Protein AF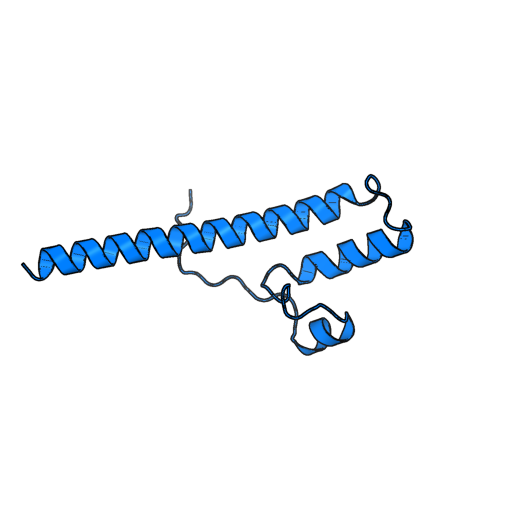-A0A4P9ZMM3-F1 (afdb_monomer)

Structure (mmCIF, N/CA/C/O backbone):
data_AF-A0A4P9ZMM3-F1
#
_entry.id   AF-A0A4P9ZMM3-F1
#
loop_
_atom_site.group_PDB
_atom_site.id
_atom_site.type_symbol
_atom_site.label_atom_id
_atom_site.label_alt_id
_atom_site.label_comp_id
_atom_site.label_asym_id
_atom_site.label_entity_id
_atom_site.label_seq_id
_atom_site.pdbx_PDB_ins_code
_atom_site.Cartn_x
_atom_site.Cartn_y
_atom_site.Cartn_z
_atom_site.occupancy
_atom_site.B_iso_or_equiv
_atom_site.auth_seq_id
_atom_site.auth_comp_id
_atom_site.auth_asym_id
_atom_site.auth_atom_id
_atom_site.pdbx_PDB_model_num
ATOM 1 N N . MET A 1 1 ? -2.696 19.700 15.769 1.00 35.12 1 MET A N 1
ATOM 2 C CA . MET A 1 1 ? -2.508 18.410 15.073 1.00 35.12 1 MET A CA 1
ATOM 3 C C . MET A 1 1 ? -3.886 17.946 14.669 1.00 35.12 1 MET A C 1
ATOM 5 O O . MET A 1 1 ? -4.699 17.737 15.558 1.00 35.12 1 MET A O 1
ATOM 9 N N . LEU A 1 2 ? -4.195 17.958 13.374 1.00 45.81 2 LEU A N 1
ATOM 10 C CA . LEU A 1 2 ? -5.541 17.661 12.892 1.00 45.81 2 LEU A CA 1
ATOM 11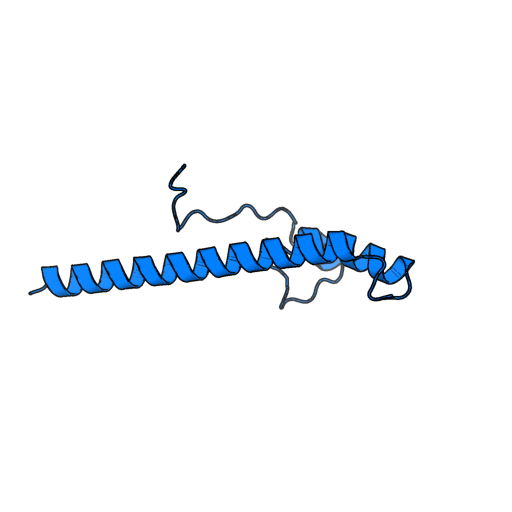 C C . LEU A 1 2 ? -5.892 16.230 13.304 1.00 45.81 2 LEU A C 1
ATOM 13 O O . LEU A 1 2 ? -5.204 15.288 12.920 1.00 45.81 2 LEU A O 1
ATOM 17 N N . ALA A 1 3 ? -6.907 16.091 14.153 1.00 52.00 3 ALA A N 1
ATOM 18 C CA . ALA A 1 3 ? -7.530 14.810 14.426 1.00 52.00 3 ALA A CA 1
ATOM 19 C C . ALA A 1 3 ? -8.300 14.432 13.160 1.00 52.00 3 ALA A C 1
ATOM 21 O O . ALA A 1 3 ? -9.464 14.787 13.007 1.00 52.00 3 ALA A O 1
ATOM 22 N N . GLU A 1 4 ? -7.607 13.829 12.198 1.00 66.81 4 GLU A N 1
ATOM 23 C CA . GLU A 1 4 ? -8.270 13.246 11.041 1.00 66.81 4 GLU A CA 1
ATOM 24 C C . GLU A 1 4 ? -9.173 12.111 11.522 1.00 66.81 4 GLU A C 1
ATOM 26 O O . GLU A 1 4 ? -8.791 11.324 12.396 1.00 66.81 4 GLU A O 1
ATOM 31 N N . ASP A 1 5 ? -10.387 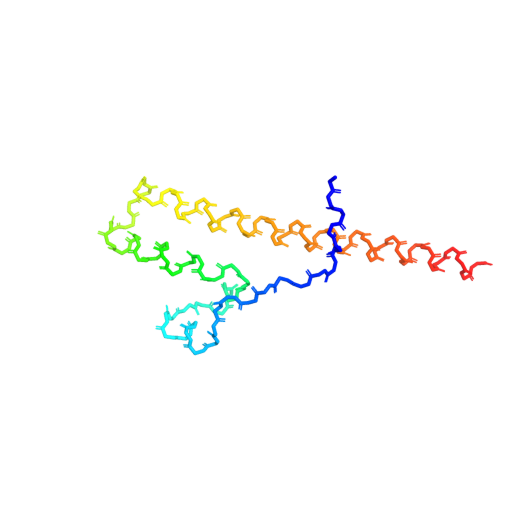12.052 10.976 1.00 67.31 5 ASP A N 1
ATOM 32 C CA . ASP A 1 5 ? -11.365 11.040 11.348 1.00 67.31 5 ASP A CA 1
ATOM 33 C C . ASP A 1 5 ? -10.766 9.639 11.151 1.00 67.31 5 ASP A C 1
ATOM 35 O O . ASP A 1 5 ? -10.381 9.286 10.031 1.00 67.31 5 ASP A O 1
ATOM 39 N N . PRO A 1 6 ? -10.715 8.794 12.199 1.00 67.56 6 PRO A N 1
ATOM 40 C CA . PRO A 1 6 ? -10.058 7.490 12.119 1.00 67.56 6 PRO A CA 1
ATOM 41 C C . PRO A 1 6 ? -10.731 6.547 11.112 1.00 67.56 6 PRO A C 1
ATOM 43 O O . PRO A 1 6 ? -10.120 5.566 10.691 1.00 67.56 6 PRO A O 1
ATOM 46 N N . PHE A 1 7 ? -11.975 6.845 10.730 1.00 75.12 7 PHE A N 1
ATOM 47 C CA . PHE A 1 7 ? -12.783 6.082 9.782 1.00 75.12 7 PHE A CA 1
ATOM 48 C C . PHE A 1 7 ? -12.775 6.652 8.361 1.00 75.12 7 PHE A C 1
ATOM 50 O O . PHE A 1 7 ? -13.419 6.071 7.492 1.00 75.12 7 PHE A O 1
ATOM 57 N N . LYS A 1 8 ? -12.082 7.769 8.102 1.00 84.38 8 LYS A N 1
ATOM 58 C CA . LYS A 1 8 ? -12.028 8.336 6.754 1.00 84.38 8 LYS A CA 1
ATOM 59 C C . LYS A 1 8 ? -11.342 7.346 5.816 1.00 84.38 8 LYS A C 1
ATOM 61 O O . LYS A 1 8 ? -10.186 6.966 6.022 1.00 84.38 8 LYS A O 1
ATOM 66 N N . GLU A 1 9 ? -12.068 6.919 4.790 1.00 81.94 9 GLU A N 1
ATOM 67 C CA . GLU A 1 9 ? -11.517 6.037 3.771 1.00 81.94 9 GLU A CA 1
ATOM 68 C C . GLU A 1 9 ? -10.502 6.805 2.912 1.00 81.94 9 GLU A C 1
ATOM 70 O O . GLU A 1 9 ? -10.765 7.941 2.507 1.00 81.94 9 GLU A O 1
ATOM 75 N N . PRO A 1 10 ? -9.317 6.228 2.659 1.00 85.88 10 PRO A N 1
ATOM 76 C CA . PRO A 1 10 ? -8.344 6.820 1.754 1.00 85.88 10 PRO A CA 1
ATOM 77 C C . PRO A 1 10 ? -8.841 6.748 0.307 1.00 85.88 10 PRO A C 1
ATOM 79 O O . PRO A 1 10 ? -9.610 5.872 -0.081 1.00 85.88 10 PRO A O 1
ATOM 82 N N . GLU A 1 11 ? -8.356 7.663 -0.521 1.00 89.44 11 GLU A N 1
ATOM 83 C CA . GLU A 1 11 ? -8.722 7.711 -1.933 1.00 89.44 11 GLU A CA 1
ATOM 84 C C . GLU A 1 11 ? -7.970 6.635 -2.733 1.00 89.44 11 GLU A C 1
ATOM 86 O O . GLU A 1 11 ? -6.739 6.535 -2.681 1.00 89.44 11 GLU A O 1
ATOM 91 N N . MET A 1 12 ? -8.704 5.835 -3.515 1.00 91.62 12 MET A N 1
ATOM 92 C CA . MET A 1 12 ? -8.107 4.910 -4.483 1.00 91.62 12 MET A CA 1
ATOM 93 C C . MET A 1 12 ? -7.518 5.691 -5.659 1.00 91.62 12 MET A C 1
ATOM 95 O O . MET A 1 12 ? -8.246 6.227 -6.490 1.00 91.62 12 MET A O 1
ATOM 99 N N . LYS A 1 13 ? -6.188 5.699 -5.772 1.00 92.75 13 LYS A N 1
ATOM 100 C CA . LYS A 1 13 ? -5.472 6.411 -6.848 1.00 92.75 13 LYS A CA 1
ATOM 101 C C . LYS A 1 13 ? -5.370 5.639 -8.168 1.00 92.75 13 LYS A C 1
ATOM 103 O O . LYS A 1 13 ? -4.932 6.205 -9.163 1.00 92.75 13 LYS A O 1
ATOM 108 N N . MET A 1 14 ? -5.737 4.356 -8.186 1.00 92.75 14 MET A N 1
ATOM 109 C CA . MET A 1 14 ? -5.638 3.492 -9.367 1.00 92.75 14 MET A CA 1
ATOM 110 C C . MET A 1 14 ? -6.991 2.859 -9.694 1.00 92.75 14 MET A C 1
ATOM 112 O O . MET A 1 14 ? -7.686 2.374 -8.804 1.00 92.75 14 MET A O 1
ATOM 116 N N . THR A 1 15 ? -7.344 2.811 -10.978 1.00 94.75 15 THR A N 1
ATOM 117 C CA . THR A 1 15 ? -8.562 2.131 -11.446 1.00 94.75 15 THR A CA 1
ATOM 118 C C . THR A 1 15 ? -8.368 0.616 -11.549 1.00 94.75 15 THR A C 1
ATOM 120 O O . THR A 1 15 ? -7.260 0.123 -11.768 1.00 94.75 15 THR A O 1
ATOM 123 N N . GLN A 1 16 ? -9.463 -0.149 -11.491 1.00 91.94 16 GLN A N 1
ATOM 124 C CA . GLN A 1 16 ? -9.414 -1.613 -11.613 1.00 91.94 16 GLN A CA 1
ATOM 125 C C . GLN A 1 16 ? -8.806 -2.085 -12.943 1.00 91.94 16 GLN A C 1
ATOM 127 O O . GLN A 1 16 ? -8.070 -3.072 -12.978 1.00 91.94 16 GLN A O 1
ATOM 132 N N . ARG A 1 17 ? -9.088 -1.366 -14.039 1.00 94.12 17 ARG A N 1
ATOM 133 C CA . ARG A 1 17 ? -8.529 -1.662 -15.365 1.00 94.12 17 ARG A CA 1
ATOM 134 C C . ARG A 1 17 ? -7.008 -1.506 -15.371 1.00 94.12 17 ARG A C 1
ATOM 136 O O . ARG A 1 17 ? -6.320 -2.386 -15.876 1.00 94.12 17 ARG A O 1
ATOM 143 N N . GLN A 1 18 ? -6.492 -0.445 -14.750 1.00 93.50 18 GLN A N 1
ATOM 144 C CA . GLN A 1 18 ? -5.051 -0.219 -14.626 1.00 93.50 18 GLN A CA 1
ATOM 145 C C . GLN A 1 18 ? -4.372 -1.294 -13.763 1.00 93.50 18 GLN A C 1
ATOM 147 O O . GLN A 1 18 ? -3.314 -1.795 -14.127 1.00 93.50 18 GLN A O 1
ATOM 152 N N . LEU A 1 19 ? -4.988 -1.716 -12.651 1.00 93.75 19 LEU A N 1
ATOM 153 C CA . LEU A 1 19 ? -4.443 -2.798 -11.814 1.00 93.75 19 LEU A CA 1
ATOM 154 C C . LEU A 1 19 ? -4.320 -4.126 -12.582 1.00 93.75 19 LEU A C 1
ATOM 156 O O . LEU A 1 19 ? -3.370 -4.883 -12.372 1.00 93.75 19 LEU A O 1
ATOM 160 N N . ALA A 1 20 ? -5.273 -4.406 -13.476 1.00 93.06 20 ALA A N 1
ATOM 161 C CA . ALA A 1 20 ? -5.227 -5.570 -14.356 1.00 93.06 20 ALA A CA 1
ATOM 162 C C . ALA A 1 20 ? -4.142 -5.437 -15.439 1.00 93.06 20 ALA A C 1
ATOM 164 O O . ALA A 1 20 ? -3.411 -6.395 -15.682 1.00 93.06 20 ALA A O 1
ATOM 165 N N . GLU A 1 21 ? -3.999 -4.253 -16.038 1.00 94.94 21 GLU A N 1
ATOM 166 C CA . GLU A 1 21 ? -2.981 -3.950 -17.053 1.00 94.94 21 GLU A CA 1
ATO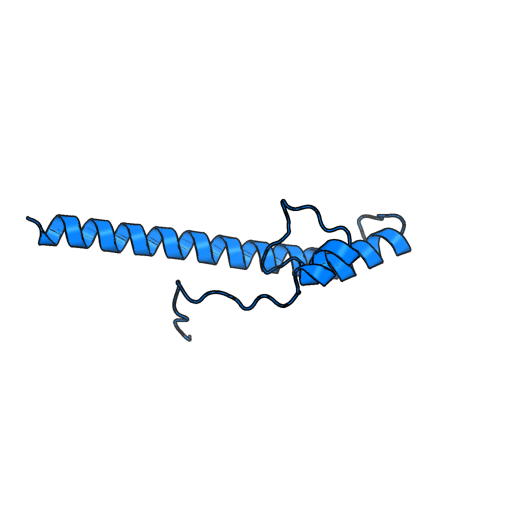M 167 C C . GLU A 1 21 ? -1.554 -4.150 -16.519 1.00 94.94 21 GLU A C 1
ATOM 169 O O . GLU A 1 21 ? -0.742 -4.829 -17.149 1.00 94.94 21 GLU A O 1
ATOM 174 N N . TYR A 1 22 ? -1.282 -3.674 -15.301 1.00 93.50 22 TYR A N 1
ATOM 175 C CA . TYR A 1 22 ? -0.002 -3.886 -14.614 1.00 93.50 22 TYR A CA 1
ATOM 176 C C . TYR A 1 22 ? 0.149 -5.279 -13.982 1.00 93.50 22 TYR A C 1
ATOM 178 O O . TYR A 1 22 ? 1.151 -5.543 -13.317 1.00 93.50 22 TYR A O 1
ATOM 186 N N . ARG A 1 23 ? -0.824 -6.180 -14.183 1.00 92.25 23 ARG A N 1
ATOM 187 C CA . ARG A 1 23 ? -0.844 -7.556 -13.651 1.00 92.25 23 ARG A CA 1
ATOM 188 C C . ARG A 1 23 ? -0.586 -7.621 -12.143 1.00 92.25 23 ARG A C 1
ATOM 190 O O . ARG A 1 23 ? 0.105 -8.516 -11.659 1.00 92.25 23 ARG A O 1
ATOM 197 N N . ILE A 1 24 ? -1.150 -6.677 -11.391 1.00 92.94 24 ILE A N 1
ATOM 198 C CA . ILE A 1 24 ? -0.995 -6.635 -9.936 1.00 92.94 24 ILE A CA 1
ATOM 199 C C . ILE A 1 24 ? -1.800 -7.797 -9.318 1.00 92.94 24 ILE A C 1
ATOM 201 O O . ILE A 1 24 ? -3.002 -7.909 -9.612 1.00 92.94 24 ILE A O 1
ATOM 205 N N . PRO A 1 25 ? -1.187 -8.663 -8.482 1.00 92.69 25 PRO A N 1
ATOM 206 C CA . PRO A 1 25 ? -1.882 -9.760 -7.805 1.00 92.69 25 PRO A CA 1
ATOM 207 C C . PRO A 1 25 ? -3.004 -9.255 -6.900 1.00 92.69 25 PRO A C 1
ATOM 209 O O . PRO A 1 25 ? -2.879 -8.190 -6.302 1.00 92.69 25 PRO A O 1
ATOM 212 N N . LEU A 1 26 ? -4.088 -10.026 -6.770 1.00 91.50 26 LEU A N 1
ATOM 213 C CA . LEU A 1 26 ? -5.274 -9.633 -5.992 1.00 91.50 26 LEU A CA 1
ATOM 214 C C . LEU A 1 26 ? -4.953 -9.293 -4.530 1.00 91.50 26 LEU A C 1
ATOM 216 O O . LEU A 1 26 ? -5.556 -8.383 -3.973 1.00 91.50 26 LEU A O 1
ATOM 220 N N . GLU A 1 27 ? -3.980 -9.983 -3.942 1.00 91.69 27 GLU A N 1
ATOM 221 C CA . GLU A 1 27 ? -3.570 -9.834 -2.541 1.00 91.69 27 GLU A CA 1
ATOM 222 C C . GLU A 1 27 ? -3.034 -8.436 -2.203 1.00 91.69 27 GLU A C 1
ATOM 224 O O . GLU A 1 27 ? -3.127 -8.004 -1.059 1.00 91.69 27 GLU A O 1
ATOM 229 N N . VAL A 1 28 ? -2.494 -7.724 -3.196 1.00 91.75 28 VAL A N 1
ATOM 230 C CA . VAL A 1 28 ? -1.845 -6.411 -3.035 1.00 91.75 28 VAL A CA 1
ATOM 231 C C . VAL A 1 28 ? -2.597 -5.294 -3.770 1.00 91.75 28 VAL A C 1
ATOM 233 O O . VAL A 1 28 ? -2.043 -4.231 -4.040 1.00 91.75 28 VAL A O 1
ATOM 236 N N . ARG A 1 29 ? -3.870 -5.520 -4.129 1.00 93.25 29 ARG A N 1
ATOM 237 C CA . ARG A 1 29 ? -4.754 -4.501 -4.729 1.00 93.25 29 ARG A CA 1
ATOM 238 C C . ARG A 1 29 ? -5.428 -3.646 -3.659 1.00 93.25 29 ARG A C 1
ATOM 240 O O . ARG A 1 29 ? -6.650 -3.617 -3.547 1.00 93.25 29 ARG A O 1
ATOM 247 N N . ASP A 1 30 ? -4.618 -2.959 -2.873 1.00 92.56 30 ASP A N 1
ATOM 248 C CA . ASP A 1 30 ? -5.066 -2.014 -1.854 1.00 92.56 30 ASP A CA 1
ATOM 249 C C . ASP A 1 30 ? -4.892 -0.553 -2.306 1.00 92.56 30 ASP A C 1
ATOM 251 O O . ASP A 1 30 ? -4.507 -0.258 -3.443 1.00 92.56 30 ASP A O 1
ATOM 255 N N . TYR A 1 31 ? -5.159 0.383 -1.393 1.00 93.19 31 TYR A N 1
ATOM 256 C CA . TYR A 1 31 ? -4.974 1.818 -1.613 1.00 93.19 31 TYR A CA 1
ATOM 257 C C . TYR A 1 31 ? -3.524 2.200 -1.953 1.00 93.19 31 TYR A C 1
ATOM 259 O O . TYR A 1 31 ? -3.296 3.238 -2.576 1.00 93.19 31 TYR A O 1
ATOM 267 N N . CYS A 1 32 ? -2.543 1.361 -1.609 1.00 93.69 32 CYS A N 1
ATOM 268 C CA . CYS A 1 32 ? -1.116 1.582 -1.839 1.00 93.69 32 CYS A CA 1
ATOM 269 C C . CYS A 1 32 ? -0.607 0.973 -3.158 1.00 93.69 32 CYS A C 1
ATOM 271 O O . CYS A 1 32 ? 0.537 1.224 -3.543 1.00 93.69 32 CYS A O 1
ATOM 273 N N . ALA A 1 33 ? -1.449 0.248 -3.906 1.00 94.94 33 ALA A N 1
ATOM 274 C CA . ALA A 1 33 ? -1.076 -0.435 -5.150 1.00 94.94 33 ALA A CA 1
ATOM 275 C C . ALA A 1 33 ? -0.471 0.487 -6.230 1.00 94.94 33 ALA A C 1
ATOM 277 O O . ALA A 1 33 ? 0.346 0.049 -7.041 1.00 94.94 33 ALA A O 1
ATOM 278 N N . HIS A 1 34 ? -0.815 1.777 -6.221 1.00 93.94 34 HIS A N 1
ATOM 279 C CA . HIS A 1 34 ? -0.254 2.780 -7.132 1.00 93.94 34 HIS A CA 1
ATOM 280 C C . HIS A 1 34 ? 1.271 2.960 -6.977 1.00 93.94 34 HIS A C 1
ATOM 282 O O . HIS A 1 34 ? 1.946 3.282 -7.952 1.00 93.94 34 HIS A O 1
ATOM 288 N N . LEU A 1 35 ? 1.829 2.709 -5.786 1.00 95.44 35 LEU A N 1
ATOM 289 C CA . LEU A 1 35 ? 3.274 2.775 -5.513 1.00 95.44 35 LEU A CA 1
ATOM 290 C C . LEU A 1 35 ? 4.010 1.490 -5.919 1.00 95.44 35 LEU A C 1
ATOM 292 O O . LEU A 1 35 ? 5.222 1.497 -6.127 1.00 95.44 35 LEU A O 1
ATOM 296 N N . LEU A 1 36 ? 3.285 0.383 -6.086 1.00 94.44 36 LEU A N 1
ATOM 297 C CA . LEU A 1 36 ? 3.876 -0.888 -6.494 1.00 94.44 36 LEU A CA 1
ATOM 298 C C . LEU A 1 36 ? 4.298 -0.877 -7.972 1.00 94.44 36 LEU A C 1
ATOM 300 O O . LEU A 1 36 ? 5.272 -1.529 -8.341 1.00 94.44 36 LEU A O 1
ATOM 304 N N . VAL A 1 37 ? 3.597 -0.111 -8.814 1.00 94.19 37 VAL A N 1
ATOM 305 C CA . VAL A 1 37 ? 3.921 0.059 -10.240 1.00 94.19 37 VAL A CA 1
ATOM 306 C C . VAL A 1 37 ? 5.331 0.641 -10.450 1.00 94.19 37 VAL A C 1
ATOM 308 O O . VAL A 1 37 ? 6.134 -0.023 -11.113 1.00 94.19 37 VAL A O 1
ATOM 311 N N . PRO A 1 38 ? 5.695 1.816 -9.888 1.00 94.62 38 PRO A N 1
ATOM 312 C CA . PRO A 1 38 ? 7.047 2.359 -10.037 1.00 94.62 38 PRO A CA 1
ATOM 313 C C . PRO A 1 38 ? 8.111 1.471 -9.379 1.00 94.62 38 PRO A C 1
ATOM 315 O O . PRO A 1 38 ? 9.183 1.289 -9.955 1.00 94.62 38 PRO A O 1
ATOM 318 N N . LEU A 1 39 ? 7.808 0.840 -8.238 1.00 95.06 39 LEU A N 1
ATOM 319 C CA . LEU A 1 39 ? 8.725 -0.100 -7.588 1.00 95.06 39 LEU A CA 1
ATOM 320 C C . LEU A 1 39 ? 9.035 -1.311 -8.479 1.00 95.06 39 LEU A C 1
ATOM 322 O O . LEU A 1 39 ? 10.195 -1.696 -8.626 1.00 95.06 39 LEU A O 1
ATOM 326 N N . ASN A 1 40 ? 8.016 -1.912 -9.094 1.00 94.38 40 ASN A N 1
ATOM 327 C CA . ASN A 1 40 ? 8.210 -3.043 -9.997 1.00 94.38 40 ASN A CA 1
ATOM 328 C C . ASN A 1 40 ? 8.977 -2.628 -11.251 1.00 94.38 40 ASN A C 1
ATOM 330 O O . ASN A 1 40 ? 9.857 -3.370 -11.677 1.00 94.38 40 ASN A O 1
ATOM 334 N N . ARG A 1 41 ? 8.716 -1.435 -11.796 1.00 94.88 41 ARG A N 1
ATOM 335 C CA . ARG A 1 41 ? 9.501 -0.891 -12.910 1.00 94.88 41 ARG A CA 1
ATOM 336 C C . ARG A 1 41 ? 10.985 -0.771 -12.548 1.00 94.88 41 ARG A C 1
ATOM 338 O O . ARG A 1 41 ? 11.814 -1.354 -13.235 1.00 94.88 41 ARG A O 1
ATOM 345 N N . CYS A 1 42 ? 11.303 -0.132 -11.419 1.00 95.75 42 CYS A N 1
ATOM 346 C CA . CYS A 1 42 ? 12.685 -0.012 -10.942 1.00 95.75 42 CYS A CA 1
ATOM 347 C C . CYS A 1 42 ? 13.354 -1.384 -10.749 1.00 95.75 42 CYS A C 1
ATOM 349 O O . CYS A 1 42 ? 14.517 -1.570 -11.112 1.00 95.75 42 CYS A O 1
ATOM 351 N N . ARG A 1 43 ? 12.616 -2.367 -10.211 1.00 95.44 43 ARG A N 1
ATOM 352 C CA . ARG A 1 43 ? 13.107 -3.739 -10.022 1.00 95.44 43 ARG A CA 1
ATOM 353 C C . ARG A 1 43 ? 13.437 -4.431 -11.340 1.00 95.44 43 ARG A C 1
ATOM 355 O O . ARG A 1 43 ? 14.485 -5.062 -11.415 1.00 95.44 43 ARG A O 1
ATOM 362 N N . TYR A 1 44 ? 12.582 -4.313 -12.355 1.00 95.00 44 TYR A N 1
ATOM 363 C CA . TYR A 1 44 ? 12.862 -4.882 -13.674 1.00 95.00 44 TYR A CA 1
ATOM 364 C C . TYR A 1 44 ? 14.074 -4.214 -14.330 1.00 95.00 44 TYR A C 1
ATOM 366 O O . TYR A 1 44 ? 14.961 -4.922 -14.799 1.00 95.00 44 TYR A O 1
ATOM 374 N N . ASP A 1 45 ? 14.157 -2.882 -14.281 1.00 95.75 45 ASP A N 1
ATOM 375 C CA . ASP A 1 45 ? 15.249 -2.120 -14.902 1.00 95.75 45 ASP A CA 1
ATOM 376 C C . ASP A 1 45 ? 16.618 -2.411 -14.250 1.00 95.75 45 ASP A C 1
ATOM 378 O O . ASP A 1 45 ? 17.649 -2.396 -14.918 1.00 95.75 45 ASP A O 1
ATOM 382 N N . ASN A 1 46 ? 16.635 -2.721 -12.948 1.00 94.69 46 ASN A N 1
ATOM 383 C CA . ASN A 1 46 ? 17.853 -2.985 -12.174 1.00 94.69 46 ASN A CA 1
ATOM 384 C C . ASN A 1 46 ? 18.040 -4.463 -11.796 1.00 94.69 46 ASN A C 1
ATOM 386 O O . ASN A 1 46 ? 18.734 -4.746 -10.821 1.00 94.69 46 ASN A O 1
ATOM 390 N N . PHE A 1 47 ? 17.406 -5.409 -12.495 1.00 93.50 47 PHE A N 1
ATOM 391 C CA . PHE A 1 47 ? 17.555 -6.853 -12.234 1.00 93.50 47 PHE A CA 1
ATOM 392 C C . PHE A 1 47 ? 17.336 -7.259 -10.761 1.00 93.50 47 PHE A C 1
ATOM 394 O O . PHE A 1 47 ? 18.004 -8.149 -10.238 1.00 93.50 47 PHE A O 1
ATOM 401 N N . PHE A 1 48 ? 16.392 -6.604 -10.080 1.00 91.56 48 PHE A N 1
ATOM 402 C CA . PHE A 1 48 ? 16.006 -6.865 -8.689 1.00 91.56 48 PHE A CA 1
ATOM 403 C C . PHE A 1 48 ? 17.141 -6.701 -7.661 1.00 91.56 48 PHE A C 1
ATOM 405 O O . PHE A 1 48 ? 17.091 -7.283 -6.575 1.00 91.56 48 PHE A O 1
ATOM 412 N N . LEU A 1 49 ? 18.144 -5.868 -7.957 1.00 93.44 49 LEU A N 1
ATOM 413 C CA . LEU A 1 49 ? 19.200 -5.544 -6.999 1.00 93.44 49 LEU A CA 1
ATOM 414 C C . LEU A 1 49 ? 18.620 -4.885 -5.736 1.00 93.44 49 LEU A C 1
ATOM 416 O O . LEU A 1 49 ? 17.859 -3.918 -5.786 1.00 93.44 49 LEU A O 1
ATOM 420 N N . ALA A 1 50 ? 19.009 -5.396 -4.566 1.00 88.44 50 ALA A N 1
ATOM 421 C CA . ALA A 1 50 ? 18.407 -5.006 -3.288 1.00 88.44 50 ALA A CA 1
ATOM 422 C C . ALA A 1 50 ? 18.683 -3.545 -2.878 1.00 88.44 50 ALA A C 1
ATOM 424 O O . ALA A 1 50 ? 18.004 -3.009 -2.000 1.00 88.44 50 ALA A O 1
ATOM 425 N N . TRP A 1 51 ? 19.684 -2.896 -3.478 1.00 89.06 51 TRP A N 1
ATOM 426 C CA . TRP A 1 51 ? 20.139 -1.561 -3.084 1.00 89.06 51 TRP A CA 1
ATOM 427 C C . TRP A 1 51 ? 19.707 -0.424 -4.014 1.00 89.06 51 TRP A C 1
ATOM 429 O O . TRP A 1 51 ? 19.828 0.727 -3.602 1.00 89.06 51 TRP A O 1
ATOM 439 N N . THR A 1 52 ? 19.211 -0.707 -5.222 1.00 86.06 52 THR A N 1
ATOM 440 C CA . THR A 1 52 ? 18.971 0.309 -6.267 1.00 86.06 52 THR A CA 1
ATOM 441 C C . THR A 1 52 ? 17.574 0.939 -6.238 1.00 86.06 52 THR A C 1
ATOM 443 O O . THR A 1 52 ? 17.406 2.011 -6.800 1.00 86.06 52 THR A O 1
ATOM 446 N N . CYS A 1 53 ? 16.600 0.348 -5.533 1.00 94.94 53 CYS A N 1
ATOM 447 C CA . CYS A 1 53 ? 15.200 0.822 -5.476 1.00 94.94 53 CYS A CA 1
ATOM 448 C C . CYS A 1 53 ? 14.715 1.074 -4.035 1.00 94.94 53 CYS A C 1
ATOM 450 O O . CYS A 1 53 ? 13.595 0.713 -3.658 1.00 94.94 53 CYS A O 1
ATOM 452 N N . LYS A 1 54 ? 15.602 1.580 -3.164 1.00 94.75 54 LYS A N 1
ATOM 453 C CA . LYS A 1 54 ? 15.307 1.736 -1.726 1.00 94.75 54 LYS A CA 1
ATOM 454 C C . LYS A 1 54 ? 14.216 2.768 -1.460 1.00 94.75 54 LYS A C 1
ATOM 456 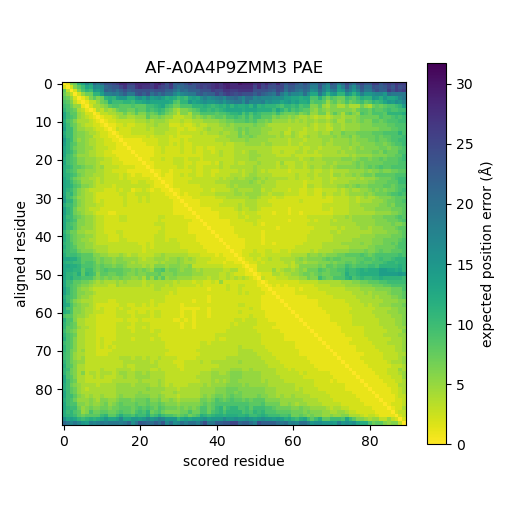O O . LYS A 1 54 ? 13.421 2.562 -0.550 1.00 94.75 54 LYS A O 1
ATOM 461 N N . HIS A 1 55 ? 14.186 3.850 -2.232 1.00 94.88 55 HIS A N 1
ATOM 462 C CA . HIS A 1 55 ? 13.237 4.937 -2.023 1.00 94.88 55 HIS A CA 1
ATOM 463 C C . HIS A 1 55 ? 11.812 4.486 -2.359 1.00 94.88 55 HIS A C 1
ATOM 465 O O . HIS A 1 55 ? 10.923 4.558 -1.523 1.00 94.88 55 HIS A O 1
ATOM 471 N N . GLU A 1 56 ? 11.606 3.921 -3.546 1.00 94.94 56 GLU A N 1
ATOM 472 C CA . GLU A 1 56 ? 10.317 3.394 -4.000 1.00 94.94 56 GLU A CA 1
ATOM 473 C C . GLU A 1 56 ? 9.818 2.273 -3.086 1.00 94.94 56 GLU A C 1
ATOM 475 O O . GLU A 1 56 ? 8.624 2.176 -2.801 1.00 94.94 56 GLU A O 1
ATOM 480 N N . LYS A 1 57 ? 10.741 1.438 -2.592 1.00 95.38 57 LYS A N 1
ATOM 481 C CA . LYS A 1 57 ? 10.427 0.406 -1.605 1.00 95.38 57 LYS A CA 1
ATOM 482 C C . LYS A 1 57 ? 9.937 1.026 -0.295 1.00 95.38 57 LYS A C 1
ATOM 484 O O . LYS A 1 57 ? 8.894 0.614 0.201 1.00 95.38 57 LYS A O 1
ATOM 489 N N . HIS A 1 58 ? 10.670 2.001 0.239 1.00 96.12 58 HIS A N 1
ATOM 490 C CA . HIS A 1 58 ? 10.320 2.663 1.492 1.00 96.12 58 HIS A CA 1
ATOM 491 C C . HIS A 1 58 ? 8.977 3.395 1.396 1.00 96.12 58 HIS A C 1
ATOM 493 O O . HIS A 1 58 ? 8.157 3.267 2.296 1.00 96.12 58 HIS A O 1
ATOM 499 N N . GLU A 1 59 ? 8.707 4.094 0.293 1.00 96.25 59 GLU A N 1
ATOM 500 C CA . GLU A 1 59 ? 7.422 4.770 0.071 1.00 96.25 59 GLU A CA 1
ATOM 501 C C . GLU A 1 59 ? 6.244 3.786 0.078 1.00 96.25 59 GLU A C 1
ATOM 503 O O . GLU A 1 59 ? 5.220 4.024 0.724 1.00 96.25 59 GLU A O 1
ATOM 508 N N . TYR A 1 60 ? 6.397 2.642 -0.597 1.00 95.44 60 TYR A N 1
ATOM 509 C CA . TYR A 1 60 ? 5.389 1.585 -0.579 1.00 95.44 60 TYR A CA 1
ATOM 510 C C . TYR A 1 60 ? 5.178 1.018 0.835 1.00 95.44 60 TYR A C 1
ATOM 512 O O . TYR A 1 60 ? 4.039 0.891 1.287 1.00 95.44 60 TYR A O 1
ATOM 520 N N . GLU A 1 61 ? 6.260 0.721 1.558 1.00 95.56 61 GLU A N 1
ATOM 521 C CA . GLU A 1 61 ? 6.209 0.193 2.928 1.00 95.56 61 GLU A CA 1
ATOM 522 C C . GLU A 1 61 ? 5.592 1.190 3.917 1.00 95.56 61 GLU A C 1
ATOM 524 O O . GLU A 1 61 ? 4.782 0.803 4.761 1.00 95.56 61 GLU A O 1
ATOM 529 N N . LEU A 1 62 ? 5.910 2.477 3.782 1.00 95.88 62 LEU A N 1
ATOM 530 C CA . LEU A 1 62 ? 5.343 3.546 4.595 1.00 95.88 62 LEU A CA 1
ATOM 531 C C . LEU A 1 62 ? 3.833 3.674 4.366 1.00 95.88 62 LEU A C 1
ATOM 533 O O . LEU A 1 62 ? 3.069 3.766 5.328 1.00 95.88 62 LEU A O 1
ATOM 537 N N . CYS A 1 63 ? 3.384 3.622 3.110 1.00 94.62 63 CYS A N 1
ATOM 538 C CA . CYS A 1 63 ? 1.957 3.630 2.790 1.00 94.62 63 CYS A CA 1
ATOM 539 C C . CYS A 1 63 ? 1.228 2.450 3.450 1.00 94.62 63 CYS A C 1
ATOM 541 O O . CYS A 1 63 ? 0.211 2.642 4.120 1.00 94.62 63 CYS A O 1
ATOM 543 N N . GLN A 1 64 ? 1.785 1.242 3.326 1.00 94.25 64 GLN A N 1
ATOM 544 C CA . GLN A 1 64 ? 1.226 0.032 3.933 1.00 94.25 64 GLN A CA 1
ATOM 545 C C . GLN A 1 64 ? 1.167 0.122 5.458 1.00 94.25 64 GLN A C 1
ATOM 547 O O . GLN A 1 64 ? 0.173 -0.257 6.082 1.00 94.25 64 GLN A O 1
ATOM 552 N N . HIS A 1 65 ? 2.220 0.664 6.070 1.00 95.00 65 HIS A N 1
ATOM 553 C CA . HIS A 1 65 ? 2.269 0.884 7.506 1.00 95.00 65 HIS A CA 1
ATOM 554 C C . HIS A 1 65 ? 1.175 1.855 7.964 1.00 95.00 65 HIS A C 1
ATOM 556 O O . HIS A 1 65 ? 0.456 1.574 8.924 1.00 95.00 65 HIS A O 1
ATOM 562 N N . ASN A 1 66 ? 0.996 2.965 7.249 1.00 92.94 66 ASN A N 1
ATOM 563 C CA . ASN A 1 66 ? -0.032 3.954 7.563 1.00 92.94 66 ASN A CA 1
ATOM 564 C C . ASN A 1 66 ? -1.447 3.370 7.419 1.00 92.94 66 ASN A C 1
ATOM 566 O O . ASN A 1 66 ? -2.296 3.591 8.285 1.00 92.94 66 ASN A O 1
ATOM 570 N N . ASP A 1 67 ? -1.700 2.569 6.380 1.00 92.12 67 ASP A N 1
ATOM 571 C CA . ASP A 1 67 ? -2.974 1.864 6.204 1.00 92.12 67 ASP A CA 1
ATOM 572 C C . ASP A 1 67 ? -3.242 0.856 7.334 1.00 92.12 67 ASP A C 1
ATOM 574 O O . ASP A 1 67 ? -4.344 0.801 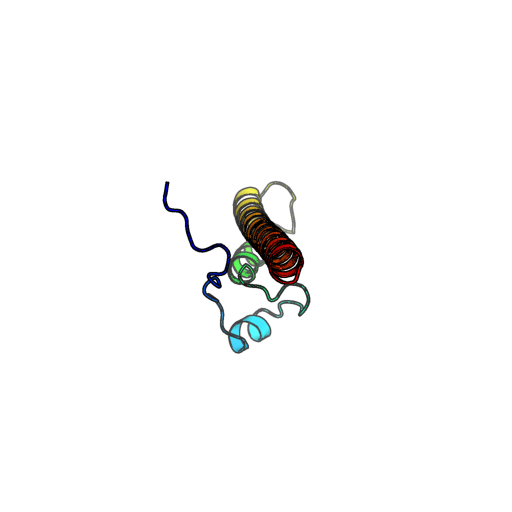7.893 1.00 92.12 67 ASP A O 1
ATOM 578 N N . PHE A 1 68 ? -2.219 0.096 7.729 1.00 92.88 68 PHE A N 1
ATOM 579 C CA . PHE A 1 68 ? -2.304 -0.816 8.863 1.00 92.88 68 PHE A CA 1
ATOM 580 C C . PHE A 1 68 ? -2.634 -0.069 10.161 1.00 92.88 68 PHE A C 1
ATOM 582 O O . PHE A 1 68 ? -3.560 -0.453 10.880 1.00 92.88 68 PHE A O 1
ATOM 589 N N . MET A 1 69 ? -1.934 1.032 10.444 1.00 92.94 69 MET A N 1
ATOM 590 C CA . MET A 1 69 ? -2.175 1.842 11.638 1.00 92.94 69 MET A CA 1
ATOM 591 C C . MET A 1 69 ? -3.575 2.464 11.639 1.00 92.94 69 MET A C 1
ATOM 593 O O . MET A 1 69 ? -4.234 2.463 12.685 1.00 92.94 69 MET A O 1
ATOM 597 N N . ARG A 1 70 ? -4.092 2.887 10.475 1.00 90.56 70 ARG A N 1
ATOM 598 C CA . ARG A 1 70 ? -5.495 3.309 10.327 1.00 90.56 70 ARG A CA 1
ATOM 599 C C . ARG A 1 70 ? -6.449 2.190 10.746 1.00 90.56 70 ARG A C 1
ATOM 601 O O . ARG A 1 70 ? -7.311 2.404 11.596 1.00 90.56 70 ARG A O 1
ATOM 608 N N . ARG A 1 71 ? -6.263 0.969 10.229 1.00 91.69 71 ARG A N 1
ATOM 609 C CA . ARG A 1 71 ? -7.095 -0.200 10.581 1.00 91.69 71 ARG A CA 1
ATOM 610 C C . ARG A 1 71 ? -7.015 -0.568 12.064 1.00 91.69 71 ARG A C 1
ATOM 612 O O . ARG A 1 71 ? -8.036 -0.905 12.669 1.00 91.69 71 ARG A O 1
ATOM 619 N N . VAL A 1 72 ? -5.835 -0.468 12.673 1.00 93.62 72 VAL A N 1
ATOM 620 C CA . VAL A 1 72 ? -5.653 -0.678 14.118 1.00 93.62 72 VAL A CA 1
ATOM 621 C C . VAL A 1 72 ? -6.439 0.357 14.923 1.00 93.62 72 VAL A C 1
ATOM 623 O O . VAL A 1 72 ? -7.133 -0.014 15.873 1.00 93.62 72 VAL A O 1
ATOM 626 N N . ASN A 1 73 ? -6.374 1.631 14.540 1.00 91.31 73 ASN A N 1
ATOM 627 C CA . ASN A 1 73 ? -7.101 2.704 15.216 1.00 91.31 73 ASN A CA 1
ATOM 628 C C . ASN A 1 73 ? -8.621 2.548 15.058 1.00 91.31 73 ASN A C 1
ATOM 630 O O . ASN A 1 73 ? -9.331 2.610 16.059 1.00 91.31 73 ASN A O 1
ATOM 634 N N . MET A 1 74 ? -9.114 2.198 13.863 1.00 91.00 74 MET A N 1
ATOM 635 C CA . MET A 1 74 ? -10.533 1.869 13.650 1.00 91.00 74 MET A CA 1
ATOM 636 C C . MET A 1 74 ? -11.009 0.740 14.574 1.00 91.00 74 MET A C 1
ATOM 638 O O . MET A 1 74 ? -12.077 0.828 15.181 1.00 91.00 74 MET A O 1
ATOM 642 N N . LYS A 1 75 ? -10.204 -0.319 14.735 1.00 93.38 75 LYS A N 1
ATOM 643 C CA . LYS A 1 75 ? -10.532 -1.437 15.632 1.00 93.38 75 LYS A CA 1
ATOM 644 C C . LYS A 1 75 ? -10.549 -1.014 17.105 1.00 93.38 75 LYS A C 1
ATOM 646 O O . LYS A 1 75 ? -11.401 -1.485 17.860 1.00 93.38 75 LYS A O 1
ATOM 651 N N . LYS A 1 76 ? -9.621 -0.147 17.523 1.00 93.81 76 LYS A N 1
ATOM 652 C CA . LYS A 1 76 ? -9.574 0.403 18.889 1.00 93.81 76 LYS A CA 1
ATOM 653 C C . LYS A 1 76 ? -10.813 1.243 19.194 1.00 93.81 76 LYS A C 1
ATOM 655 O O . LYS A 1 76 ? -11.446 1.000 20.221 1.00 93.81 76 LYS A O 1
ATOM 660 N N . GLU A 1 77 ? -11.188 2.152 18.296 1.00 92.12 77 GLU A N 1
ATOM 661 C CA . GLU A 1 77 ? -12.378 2.991 18.471 1.00 92.12 77 GLU A CA 1
ATOM 662 C C . GLU A 1 77 ? -13.664 2.161 18.453 1.00 92.12 77 GLU A C 1
ATOM 664 O O . GLU A 1 77 ? -14.494 2.311 19.347 1.00 92.12 77 GLU A O 1
ATOM 669 N N . LYS A 1 78 ? -13.795 1.184 17.543 1.00 92.56 78 LYS A N 1
ATOM 670 C CA . LYS A 1 78 ? -14.932 0.248 17.556 1.00 92.56 78 LYS A CA 1
ATOM 671 C C . LYS A 1 78 ? -15.069 -0.462 18.908 1.00 92.56 78 LYS A C 1
ATOM 673 O O . LYS A 1 78 ? -16.149 -0.472 19.490 1.00 92.56 78 LYS A O 1
ATOM 678 N N . LYS A 1 79 ? -13.964 -0.981 19.453 1.00 95.00 79 LYS A N 1
ATOM 679 C CA . LYS A 1 79 ? -13.948 -1.645 20.766 1.00 95.00 79 LYS A CA 1
ATOM 680 C C . LYS A 1 79 ? -14.300 -0.691 21.913 1.00 95.00 79 LYS A C 1
ATOM 682 O O . LYS A 1 79 ? -14.891 -1.110 22.906 1.00 95.00 79 LYS A O 1
ATOM 687 N N . ARG A 1 80 ? -13.913 0.584 21.818 1.00 93.81 80 ARG A N 1
ATOM 688 C CA . ARG A 1 80 ? -14.281 1.619 22.794 1.00 93.81 80 ARG A CA 1
ATOM 689 C C . ARG A 1 80 ? -15.785 1.886 22.766 1.00 93.81 80 ARG A C 1
ATOM 691 O O . ARG A 1 80 ? -16.389 1.898 23.833 1.00 93.81 80 ARG A O 1
ATOM 698 N N . LEU A 1 81 ? -16.371 2.029 21.577 1.00 93.44 81 LEU A N 1
ATOM 699 C CA . LEU A 1 81 ? -17.813 2.220 21.400 1.00 93.44 81 LEU A CA 1
ATOM 700 C C . LEU A 1 81 ? -18.606 1.006 21.900 1.00 93.44 81 LEU A C 1
ATOM 702 O O . LEU A 1 81 ? -19.585 1.176 22.612 1.00 93.44 81 LEU A O 1
ATOM 706 N N . GLU A 1 82 ? -18.160 -0.219 21.607 1.00 95.38 82 GLU A N 1
ATOM 707 C CA . GLU A 1 82 ? -18.777 -1.452 22.131 1.00 95.38 82 GLU A CA 1
ATOM 708 C C . GLU A 1 82 ? -18.769 -1.491 23.667 1.00 95.38 82 GLU A C 1
ATOM 710 O O . GLU A 1 82 ? -19.771 -1.829 24.289 1.00 95.38 82 GLU A O 1
ATOM 715 N N . ARG A 1 83 ? -17.656 -1.090 24.296 1.00 95.06 83 ARG A N 1
ATOM 716 C CA . ARG A 1 83 ? -17.551 -0.996 25.761 1.00 95.06 83 ARG A CA 1
ATOM 717 C C . ARG A 1 83 ? -18.434 0.095 26.360 1.00 95.06 83 ARG A C 1
ATOM 719 O O . ARG A 1 83 ? -18.833 -0.055 27.506 1.00 95.06 83 ARG A O 1
ATOM 726 N N . GLN A 1 84 ? -18.660 1.195 25.642 1.00 94.62 84 GLN A N 1
ATOM 727 C CA . GLN A 1 84 ? -19.574 2.256 26.071 1.00 94.62 84 GLN A CA 1
ATOM 728 C C . GLN A 1 84 ? -21.018 1.769 25.992 1.00 94.62 84 GLN A C 1
ATOM 730 O O . GLN A 1 84 ? -21.691 1.778 27.009 1.00 94.62 84 GLN A O 1
ATOM 735 N N . LYS A 1 85 ? -21.431 1.185 24.861 1.00 95.81 85 LYS A N 1
ATOM 736 C CA . LYS A 1 85 ? -22.765 0.581 24.714 1.00 95.81 85 LYS A CA 1
ATOM 737 C C . LYS A 1 85 ? -23.060 -0.454 25.800 1.00 95.81 85 LYS A C 1
ATOM 739 O O . LYS A 1 85 ? -24.092 -0.376 26.441 1.00 95.81 85 LYS A O 1
ATOM 744 N N . ALA A 1 86 ? -22.111 -1.347 26.085 1.00 94.38 86 ALA A N 1
ATOM 745 C CA . ALA A 1 86 ? -22.262 -2.335 27.154 1.00 94.38 86 ALA A CA 1
ATOM 746 C C . ALA A 1 86 ? -22.359 -1.724 28.568 1.00 94.38 86 ALA A C 1
ATOM 748 O O . ALA A 1 86 ? -22.834 -2.391 29.480 1.00 94.38 86 ALA A O 1
ATOM 749 N N . ARG A 1 87 ? -21.864 -0.494 28.778 1.00 93.12 87 ARG A N 1
ATOM 750 C CA . ARG A 1 87 ? -22.057 0.256 30.030 1.00 93.12 87 ARG A CA 1
ATOM 751 C C . ARG A 1 87 ? -23.394 0.986 30.056 1.00 93.12 87 ARG A C 1
ATOM 753 O O . ARG A 1 87 ? -23.966 1.088 31.126 1.00 93.12 87 ARG A O 1
ATOM 760 N N . ASP A 1 88 ? -23.837 1.502 28.914 1.00 92.5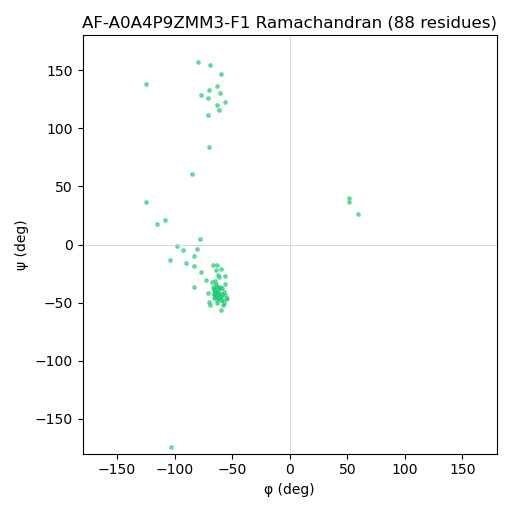6 88 ASP A N 1
ATOM 761 C CA . ASP A 1 88 ? -25.081 2.266 28.782 1.00 92.56 88 ASP A CA 1
ATOM 762 C C . ASP A 1 88 ? -26.324 1.351 28.782 1.00 92.56 88 ASP A C 1
ATOM 764 O O . ASP A 1 88 ? -27.419 1.795 29.110 1.00 92.56 88 ASP A O 1
ATOM 768 N N . GLU A 1 89 ? -26.161 0.075 28.415 1.00 87.44 89 GLU A N 1
ATOM 769 C CA . GLU A 1 89 ? -27.186 -0.980 28.490 1.00 87.44 89 GLU A CA 1
ATOM 770 C C . GLU A 1 89 ? -27.354 -1.582 29.905 1.00 87.44 89 GLU A C 1
ATOM 772 O O . GLU A 1 89 ? -28.221 -2.437 30.095 1.00 87.44 89 GLU A O 1
ATOM 777 N N . LEU A 1 90 ? -26.533 -1.161 30.880 1.00 69.44 90 LEU A N 1
ATOM 778 C CA . LEU A 1 90 ? -26.617 -1.556 32.293 1.00 69.44 90 LEU A CA 1
ATOM 779 C C . LEU A 1 90 ? -27.476 -0.564 33.092 1.00 69.44 90 LEU A C 1
ATOM 781 O O . LEU A 1 90 ? -28.316 -1.039 33.889 1.00 69.44 90 LEU A O 1
#

Organism: NCBI:txid215637

Foldseek 3Di:
DDPDPLPDDDDQPDDPVRCVVLVPDPVPNDSLVVLVSVLVVQCVVVVNPPPRRVVSVVSSVVVVVVVVVSVVVVVVVVVVVVVVVVVVVD

Mean predicted aligned error: 5.28 Å

Secondary structure (DSSP, 8-state):
-----TTPPPP--S-HHHHHHTT--GGG-STTHHHHHHHHHHHHHTTT-TTTSHHHHHHHHHHHHHHHHHHHHHHHHHHHHHHHHHHHT-

Radius of gyration: 18.13 Å; Cα contacts (8 Å, |Δi|>4): 40; chains: 1; bounding box: 47×28×49 Å

pLDDT: mean 90.15, std 10.52, range [35.12, 96.25]

InterPro domains:
  IPR008698 NADH dehydrogenase [ubiquinone] 1 beta subcomplex subunit 7, NDUB7 [PF05676] (14-73)
  IPR008698 NADH dehydrogenase [ubiquinone] 1 beta subcomplex subunit 7, NDUB7 [PTHR20900] (8-89)

Sequence (90 aa):
MLAEDPFKEPEMKMTQRQLAEYRIPLEVRDYCAHLLVPLNRCRYDNFFLAWTCKHEKHEYELCQHNDFMRRVNMKKEKKRLERQKA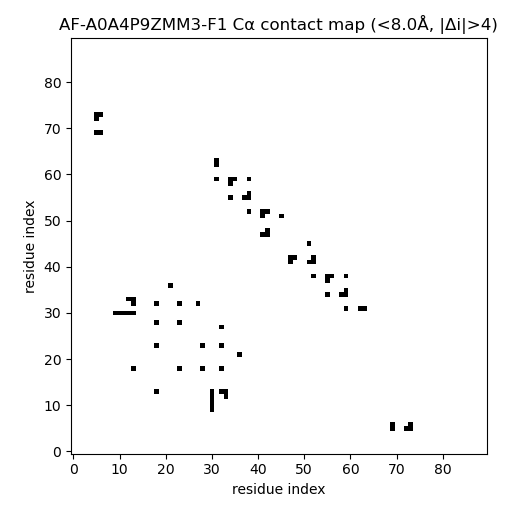RDEL

Solvent-accessible surface area (backbone atoms only — not comparable to full-atom values): 5401 Å² total; per-residue (Å²): 130,85,82,70,64,64,77,65,78,78,76,71,82,62,53,74,68,56,44,56,73,71,63,59,57,79,92,58,70,54,71,51,38,66,42,49,55,6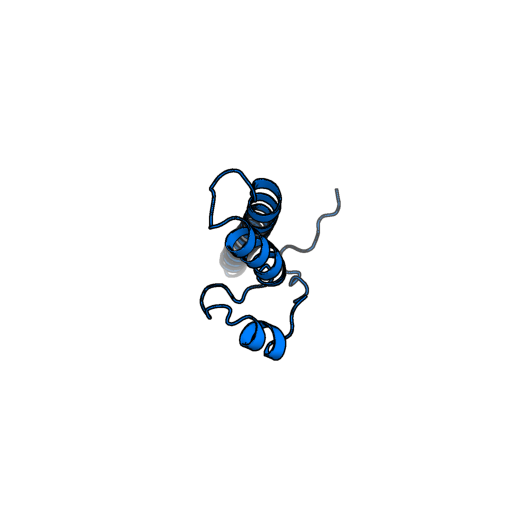2,34,51,49,47,31,63,79,53,75,61,49,86,76,82,48,52,66,46,48,47,54,38,51,50,45,51,51,52,54,50,51,39,52,50,47,40,53,52,52,52,53,50,52,52,55,47,51,64,56,73,76,104

Nearest PDB structures (foldseek):
  8bpx-assembly1_o  TM=9.007E-01  e=3.027E-05  Arabidopsis thaliana
  8e73-assembly1_B7  TM=9.009E-01  e=5.986E-05  Vigna radiata
  8iao-assembly1_o  TM=9.008E-01  e=1.517E-04  Mus musculus
  8q45-assembly1_o  TM=8.288E-01  e=1.614E-04  Bos taurus
  8j9j-assembly1_B7  TM=8.177E-01  e=2.819E-04  Euglena gracilis